Protein AF-U7MRN6-F1 (afdb_monomer_lite)

Foldseek 3Di:
DVVLLVVLCVVQVWPSVLSVVQLVVCALVALVSLDLVSLLNRHDDDDCDPPPDDHSVVSSVVSSVSSLVVCVVPRPNHDPPCVVVVVVVPPD

pLDDT: mean 79.71, std 15.03, range [39.53, 95.06]

Secondary structure (DSSP, 8-state):
-HHHHHHHHHHHT--HHHHHHHHHHHTTT-GGGS-HHHHHHHSPP--S--SSS--HHHHHHHHHHHHHHHHHHH-TT----THHHHTTSS--

Sequence (92 aa):
MAQELNRIIEGEKLKADATWDVVPAAFGSGAAYLGGAKIAKLLPPMSRFSRGGEDRKEKQSRVEQKLHELLVRFDPLFVEDGSAELMQMRGA

Structure (mmCIF, N/CA/C/O backbone):
data_AF-U7MRN6-F1
#
_entry.id   AF-U7MRN6-F1
#
loop_
_atom_site.group_PDB
_atom_site.id
_atom_site.type_symbol
_atom_site.label_atom_id
_atom_site.label_alt_id
_atom_site.label_comp_id
_atom_site.label_asym_id
_atom_site.label_entity_id
_atom_site.label_seq_id
_atom_site.pdbx_PDB_ins_code
_atom_site.Cartn_x
_atom_site.Cartn_y
_atom_site.Cartn_z
_atom_site.occupancy
_atom_site.B_iso_or_equiv
_atom_site.auth_seq_id
_atom_site.auth_comp_id
_atom_site.auth_asym_id
_atom_site.auth_atom_id
_atom_site.pdbx_PDB_model_num
ATOM 1 N N . MET A 1 1 ? 10.289 -7.010 0.626 1.00 85.38 1 MET A N 1
ATOM 2 C CA . MET A 1 1 ? 8.939 -6.486 0.327 1.00 85.38 1 MET A CA 1
ATOM 3 C C . MET A 1 1 ? 7.904 -6.831 1.404 1.00 85.38 1 MET A C 1
ATOM 5 O O . MET A 1 1 ? 7.474 -5.918 2.090 1.00 85.38 1 MET A O 1
ATOM 9 N N . ALA A 1 2 ? 7.538 -8.104 1.619 1.00 89.56 2 ALA A N 1
ATOM 10 C CA . ALA A 1 2 ? 6.441 -8.504 2.524 1.00 89.56 2 ALA A CA 1
ATOM 11 C C . ALA A 1 2 ? 6.505 -7.928 3.957 1.00 89.56 2 ALA A C 1
ATOM 13 O O . ALA A 1 2 ? 5.510 -7.434 4.479 1.00 89.56 2 ALA A O 1
ATOM 14 N N . GLN A 1 3 ? 7.682 -7.954 4.588 1.00 92.75 3 GLN A N 1
ATOM 15 C CA . GLN A 1 3 ? 7.861 -7.414 5.942 1.00 92.75 3 GLN A CA 1
ATOM 16 C C . GLN A 1 3 ? 7.690 -5.889 6.002 1.00 92.75 3 GLN A C 1
ATOM 18 O O . GLN A 1 3 ? 7.094 -5.373 6.940 1.00 92.75 3 GLN A O 1
ATOM 23 N N . GLU A 1 4 ? 8.192 -5.169 4.998 1.00 92.38 4 GLU A N 1
ATOM 24 C CA . GLU A 1 4 ? 8.080 -3.708 4.922 1.00 92.38 4 GLU A CA 1
ATOM 25 C C . GLU A 1 4 ? 6.627 -3.289 4.653 1.00 92.38 4 GLU A C 1
ATOM 27 O O . GLU A 1 4 ? 6.124 -2.352 5.268 1.00 92.38 4 GLU A O 1
ATOM 32 N N . LEU A 1 5 ? 5.914 -4.052 3.817 1.00 93.00 5 LEU A N 1
ATOM 33 C CA . LEU A 1 5 ? 4.488 -3.848 3.582 1.00 93.00 5 LEU A CA 1
ATOM 34 C C . LEU A 1 5 ? 3.672 -4.010 4.872 1.00 93.00 5 LEU A C 1
ATOM 36 O O . LEU A 1 5 ? 2.854 -3.149 5.187 1.00 93.00 5 LEU A O 1
ATOM 40 N N . ASN A 1 6 ? 3.937 -5.060 5.658 1.00 93.75 6 ASN A N 1
ATOM 41 C CA . ASN A 1 6 ? 3.285 -5.242 6.957 1.00 93.75 6 ASN A CA 1
ATOM 42 C C . ASN A 1 6 ? 3.578 -4.087 7.922 1.00 93.75 6 ASN A C 1
ATOM 44 O O . ASN A 1 6 ? 2.654 -3.595 8.562 1.00 93.75 6 ASN A O 1
ATOM 48 N N . ARG A 1 7 ? 4.814 -3.569 7.959 1.00 95.06 7 ARG A N 1
ATOM 49 C CA . ARG A 1 7 ? 5.142 -2.381 8.771 1.00 95.06 7 ARG A CA 1
ATOM 50 C C . ARG A 1 7 ? 4.316 -1.157 8.374 1.00 95.06 7 ARG A C 1
ATOM 52 O O . ARG A 1 7 ? 3.859 -0.427 9.251 1.00 95.06 7 ARG A O 1
ATOM 59 N N . ILE A 1 8 ? 4.110 -0.928 7.073 1.00 93.50 8 ILE A N 1
ATOM 60 C CA . ILE A 1 8 ? 3.266 0.172 6.580 1.00 93.50 8 ILE A CA 1
ATOM 61 C C . ILE A 1 8 ? 1.806 -0.058 6.990 1.00 93.50 8 ILE A C 1
ATOM 63 O O . ILE A 1 8 ? 1.164 0.865 7.493 1.00 93.50 8 ILE A O 1
ATOM 67 N N . ILE A 1 9 ? 1.296 -1.284 6.829 1.00 93.81 9 ILE A N 1
ATOM 68 C CA . ILE A 1 9 ? -0.072 -1.658 7.214 1.00 93.81 9 ILE A CA 1
ATOM 69 C C . ILE A 1 9 ? -0.312 -1.400 8.704 1.00 93.81 9 ILE A C 1
ATOM 71 O O . ILE A 1 9 ? -1.298 -0.753 9.055 1.00 93.81 9 ILE A O 1
ATOM 75 N N . GLU A 1 10 ? 0.585 -1.861 9.573 1.00 94.75 10 GLU A N 1
ATOM 76 C CA . GLU A 1 10 ? 0.455 -1.705 11.023 1.00 94.75 10 GLU A CA 1
ATOM 77 C C . GLU A 1 10 ? 0.633 -0.247 11.463 1.00 94.75 10 GLU A C 1
ATOM 79 O O . GLU A 1 10 ? -0.180 0.270 12.232 1.00 94.75 10 GLU A O 1
ATOM 84 N N . GLY A 1 11 ? 1.646 0.447 10.933 1.00 92.56 11 GLY A N 1
ATOM 85 C CA . GLY A 1 11 ? 1.944 1.835 11.293 1.00 92.56 11 GLY A CA 1
ATOM 86 C C . GLY A 1 11 ? 0.842 2.817 10.892 1.00 92.56 11 GLY A C 1
ATOM 87 O O . GLY A 1 11 ? 0.514 3.731 11.646 1.00 92.56 11 GLY A O 1
ATOM 88 N N . GLU A 1 12 ? 0.223 2.609 9.729 1.00 91.62 12 GLU A N 1
ATOM 89 C CA . GLU A 1 12 ? -0.851 3.470 9.219 1.00 91.62 12 GLU A CA 1
ATOM 90 C C . GLU A 1 12 ? -2.258 2.945 9.541 1.00 91.62 12 GLU A C 1
ATOM 92 O O . GLU A 1 12 ? -3.251 3.628 9.263 1.00 91.62 12 GLU A O 1
ATOM 97 N N . LYS A 1 13 ? -2.355 1.762 10.163 1.00 92.69 13 LYS A N 1
ATOM 98 C CA . LYS A 1 13 ? -3.607 1.034 10.427 1.00 92.69 13 LYS A CA 1
ATOM 99 C C . LYS A 1 13 ? -4.437 0.825 9.157 1.00 92.69 13 LYS A C 1
ATOM 101 O O . LYS A 1 13 ? -5.644 1.080 9.136 1.00 92.69 13 LYS A O 1
ATOM 106 N N . LEU A 1 14 ? -3.776 0.405 8.081 1.00 93.25 14 LEU A N 1
ATOM 107 C CA . LEU A 1 14 ? -4.435 0.105 6.812 1.00 93.25 14 LEU A CA 1
ATOM 108 C C . LEU A 1 14 ? -5.277 -1.161 6.921 1.00 93.25 14 LEU A C 1
ATOM 110 O O . LEU A 1 14 ? -5.046 -2.038 7.754 1.00 93.25 14 LEU A O 1
ATOM 114 N N . LYS A 1 15 ? -6.239 -1.289 6.011 1.00 94.00 15 LYS A N 1
ATOM 115 C CA . LYS A 1 15 ? -6.943 -2.548 5.791 1.00 94.00 15 LYS A CA 1
ATOM 116 C C . LYS A 1 15 ? -5.963 -3.554 5.190 1.00 94.00 15 LYS A C 1
ATOM 118 O O . LYS A 1 15 ? -5.655 -3.465 4.002 1.00 94.00 15 LYS A O 1
ATOM 123 N N . ALA A 1 16 ? -5.476 -4.485 6.009 1.00 92.62 16 ALA A N 1
ATOM 124 C CA . ALA A 1 16 ? -4.455 -5.453 5.613 1.00 92.62 16 ALA A CA 1
ATOM 125 C C . ALA A 1 16 ? -4.859 -6.236 4.356 1.00 92.62 16 ALA A C 1
ATOM 127 O O . ALA A 1 16 ? -4.124 -6.224 3.377 1.00 92.62 16 ALA A O 1
ATOM 128 N N . ASP A 1 17 ? -6.059 -6.813 4.359 1.00 91.50 17 ASP A N 1
ATOM 129 C CA . ASP A 1 17 ? -6.594 -7.634 3.267 1.00 91.50 17 ASP A CA 1
ATOM 130 C C . ASP A 1 17 ? -6.606 -6.881 1.923 1.00 91.50 17 ASP A C 1
ATOM 132 O O . ASP A 1 17 ? -5.959 -7.281 0.959 1.00 91.50 17 ASP A O 1
ATOM 136 N N . ALA A 1 18 ? -7.202 -5.684 1.906 1.00 91.25 18 ALA A N 1
ATOM 137 C CA . ALA A 1 18 ? -7.235 -4.834 0.716 1.00 91.25 18 ALA A CA 1
ATOM 138 C C . ALA A 1 1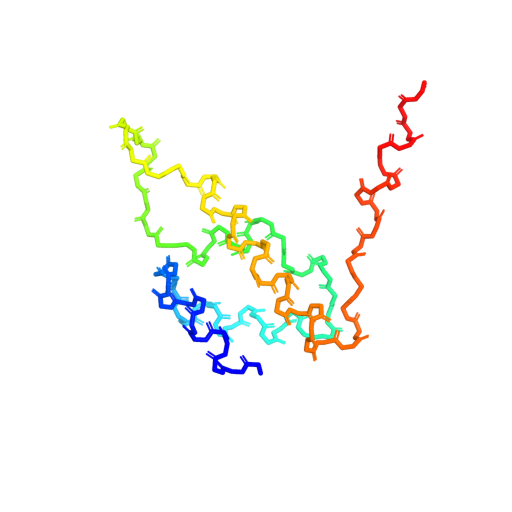8 ? -5.837 -4.366 0.274 1.00 91.25 18 ALA A C 1
ATOM 140 O O . ALA A 1 18 ? -5.597 -4.149 -0.911 1.00 91.25 18 ALA A O 1
ATOM 141 N N . THR A 1 19 ? -4.911 -4.180 1.216 1.00 91.81 19 THR A N 1
ATOM 142 C CA . THR A 1 19 ? -3.544 -3.745 0.901 1.00 91.81 19 THR A CA 1
ATOM 143 C C . THR A 1 19 ? -2.754 -4.881 0.252 1.00 91.81 19 THR A C 1
ATOM 145 O O . THR A 1 19 ? -2.037 -4.650 -0.722 1.00 91.81 19 THR A O 1
ATOM 148 N N . TRP A 1 20 ? -2.933 -6.108 0.745 1.00 91.38 20 TRP A N 1
ATOM 149 C CA . TRP A 1 20 ? -2.343 -7.320 0.183 1.00 91.38 20 TRP A CA 1
ATOM 150 C C . TRP A 1 20 ? -2.919 -7.709 -1.180 1.00 91.38 20 TRP A C 1
ATOM 152 O O . TRP A 1 20 ? -2.223 -8.364 -1.946 1.00 91.38 20 TRP A O 1
ATOM 162 N N . ASP A 1 21 ? -4.127 -7.268 -1.520 1.00 89.56 21 ASP A N 1
ATOM 163 C CA . ASP A 1 21 ? -4.691 -7.426 -2.867 1.00 89.56 21 ASP A CA 1
ATOM 164 C C . ASP A 1 21 ? -4.123 -6.387 -3.855 1.00 89.56 21 ASP A C 1
ATOM 166 O O . ASP A 1 21 ? -3.736 -6.692 -4.984 1.00 89.56 21 ASP A O 1
ATOM 170 N N . VAL A 1 22 ? -4.007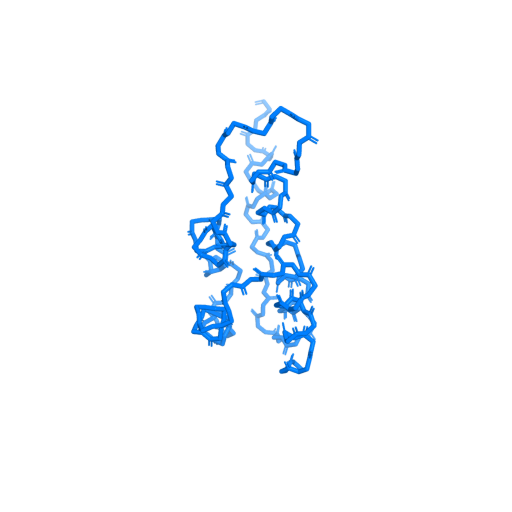 -5.132 -3.408 1.00 88.31 22 VAL A N 1
ATOM 171 C CA . VAL A 1 22 ? -3.645 -4.008 -4.281 1.00 88.31 22 VAL A CA 1
ATOM 172 C C . VAL A 1 22 ? -2.143 -3.931 -4.560 1.00 88.31 22 VAL A C 1
ATOM 174 O O . VAL A 1 22 ? -1.754 -3.680 -5.699 1.00 88.31 22 VAL A O 1
ATOM 177 N N . VAL A 1 23 ? -1.286 -4.106 -3.553 1.00 87.81 23 VAL A N 1
ATOM 178 C CA . VAL A 1 23 ? 0.157 -3.842 -3.698 1.00 87.81 23 VAL A CA 1
ATOM 179 C C . VAL A 1 23 ? 0.866 -4.860 -4.603 1.00 87.81 23 VAL A C 1
ATOM 181 O O . VAL A 1 23 ? 1.614 -4.429 -5.478 1.00 87.81 23 VAL A O 1
ATOM 184 N N . PRO A 1 24 ? 0.631 -6.180 -4.492 1.00 86.12 24 PRO A N 1
ATOM 185 C CA . PRO A 1 24 ? 1.210 -7.148 -5.424 1.00 86.12 24 PRO A CA 1
ATOM 186 C C . PRO A 1 24 ? 0.716 -6.959 -6.858 1.00 86.12 24 PRO A C 1
ATOM 188 O O . PRO A 1 24 ? 1.486 -7.140 -7.790 1.00 86.12 24 PRO A O 1
ATOM 191 N N . ALA A 1 25 ? -0.540 -6.547 -7.046 1.00 85.25 25 ALA A N 1
ATOM 192 C CA . ALA A 1 25 ? -1.076 -6.267 -8.375 1.00 85.25 25 ALA A CA 1
ATOM 193 C C . ALA A 1 25 ? -0.491 -4.986 -9.005 1.00 85.25 25 ALA A C 1
ATOM 195 O O . ALA A 1 25 ? -0.504 -4.833 -10.226 1.00 85.25 25 ALA A O 1
ATOM 196 N N . ALA A 1 26 ? 0.038 -4.071 -8.186 1.00 83.50 26 ALA A N 1
ATOM 197 C CA . ALA A 1 26 ? 0.787 -2.908 -8.656 1.00 83.50 26 ALA A CA 1
ATOM 198 C C . ALA A 1 26 ? 2.197 -3.266 -9.140 1.00 83.50 26 ALA A C 1
ATOM 200 O O . ALA A 1 26 ? 2.746 -2.578 -9.998 1.00 83.50 26 ALA A O 1
ATOM 201 N N . PHE A 1 27 ? 2.766 -4.338 -8.589 1.00 84.94 27 PHE A N 1
ATOM 202 C CA . PHE A 1 27 ? 4.101 -4.809 -8.921 1.00 84.94 27 PHE A CA 1
ATOM 203 C C . PHE A 1 27 ? 4.148 -5.265 -10.385 1.00 84.94 27 PHE A C 1
ATOM 205 O O . PHE A 1 27 ? 3.354 -6.105 -10.805 1.00 84.94 27 PHE A O 1
ATOM 212 N N . GLY A 1 28 ? 5.046 -4.687 -11.180 1.00 80.69 28 GLY A N 1
ATOM 213 C CA . GLY A 1 28 ? 5.138 -4.924 -12.623 1.00 80.69 28 GLY A CA 1
ATOM 214 C C . GLY A 1 28 ? 4.048 -4.241 -13.463 1.00 80.69 28 GLY A C 1
ATOM 215 O O . GLY A 1 28 ? 4.125 -4.285 -14.689 1.00 80.69 28 GLY A O 1
ATOM 216 N N . SER A 1 29 ? 3.065 -3.583 -12.834 1.00 79.62 29 SER A N 1
ATOM 217 C CA . SER A 1 29 ? 2.013 -2.799 -13.507 1.00 79.62 29 SER A CA 1
ATOM 218 C C . SER A 1 29 ? 2.338 -1.298 -13.582 1.00 79.62 29 SER A C 1
ATOM 220 O O . SER A 1 29 ? 1.709 -0.577 -14.356 1.00 79.62 29 SER A O 1
ATOM 222 N N . GLY A 1 30 ? 3.304 -0.823 -12.787 1.00 70.81 30 GLY A N 1
ATOM 223 C CA . GLY A 1 30 ? 3.764 0.571 -12.761 1.00 70.81 30 GLY A CA 1
ATOM 224 C C . GLY A 1 30 ? 2.945 1.516 -11.863 1.00 70.81 30 GLY A C 1
ATOM 225 O O . GLY A 1 30 ? 1.896 1.157 -11.317 1.00 70.81 30 GLY A O 1
ATOM 226 N N . ALA A 1 31 ? 3.429 2.757 -11.710 1.00 67.38 31 ALA A N 1
ATOM 227 C CA . ALA A 1 31 ? 2.921 3.745 -10.744 1.00 67.38 31 ALA A CA 1
ATOM 228 C C . ALA A 1 31 ? 1.443 4.121 -10.909 1.00 67.38 31 ALA A C 1
ATOM 230 O O . ALA A 1 31 ? 0.743 4.326 -9.914 1.00 67.38 31 ALA A O 1
ATOM 231 N N . ALA A 1 32 ? 0.926 4.115 -12.141 1.00 67.88 32 ALA A N 1
ATOM 232 C CA . ALA A 1 32 ? -0.477 4.416 -12.428 1.00 67.88 32 ALA A CA 1
ATOM 233 C C . ALA A 1 32 ? -1.463 3.452 -11.734 1.00 67.88 32 ALA A C 1
ATOM 235 O O . ALA A 1 32 ? -2.631 3.793 -11.522 1.00 67.88 32 ALA A O 1
ATOM 236 N N . TYR A 1 33 ? -1.010 2.255 -11.338 1.00 71.31 33 TYR A N 1
ATOM 237 C CA . TYR A 1 33 ? -1.846 1.288 -10.632 1.00 71.31 33 TYR A CA 1
ATOM 238 C C . TYR A 1 33 ? -2.112 1.677 -9.168 1.00 71.31 33 TYR A C 1
ATOM 240 O O . TYR A 1 33 ? -3.174 1.341 -8.642 1.00 71.31 33 TYR A O 1
ATOM 248 N N . LEU A 1 34 ? -1.207 2.407 -8.505 1.00 75.62 34 LEU A N 1
ATOM 249 C CA . LEU A 1 34 ? -1.384 2.914 -7.136 1.00 75.62 34 LEU A CA 1
ATOM 250 C C . LEU A 1 34 ? -1.807 4.389 -7.137 1.00 75.62 34 LEU A C 1
ATOM 252 O O . LEU A 1 34 ? -1.093 5.253 -6.640 1.00 75.62 34 LEU A O 1
ATOM 256 N N . GLY A 1 35 ? -2.986 4.672 -7.695 1.00 75.56 35 GLY A N 1
ATOM 257 C CA . GLY A 1 35 ? -3.577 6.014 -7.700 1.00 75.56 35 GLY A CA 1
ATOM 258 C C . GLY A 1 35 ? -4.597 6.241 -6.580 1.00 75.56 35 GLY A C 1
ATOM 259 O O . GLY A 1 35 ? -5.267 5.306 -6.124 1.00 75.56 35 GLY A O 1
ATOM 260 N N . GLY A 1 36 ? -4.775 7.505 -6.188 1.00 74.19 36 GLY A N 1
ATOM 261 C CA . GLY A 1 36 ? -5.520 7.947 -5.005 1.00 74.19 36 GLY A CA 1
ATOM 262 C C . GLY A 1 36 ? -6.853 7.247 -4.696 1.00 74.19 36 GLY A C 1
ATOM 263 O O . GLY A 1 36 ? -7.140 6.979 -3.532 1.00 74.19 36 GLY A O 1
ATOM 264 N N . ALA A 1 37 ? -7.667 6.859 -5.685 1.00 83.38 37 ALA A N 1
ATOM 265 C CA . ALA A 1 37 ? -8.916 6.131 -5.420 1.00 83.38 37 ALA A CA 1
ATOM 266 C C . ALA A 1 37 ? -8.698 4.721 -4.831 1.00 83.38 37 ALA A C 1
ATOM 268 O O . ALA A 1 37 ? -9.498 4.268 -4.009 1.00 83.38 37 ALA A O 1
ATOM 269 N N . LYS A 1 38 ? -7.628 4.021 -5.228 1.00 87.62 38 LYS A N 1
ATOM 270 C CA . LYS A 1 38 ? -7.257 2.714 -4.663 1.00 87.62 38 LYS A CA 1
ATOM 271 C C . LYS A 1 38 ? -6.680 2.885 -3.264 1.00 87.62 38 LYS A C 1
ATOM 273 O O . LYS A 1 38 ? -7.158 2.224 -2.347 1.00 87.62 38 LYS A O 1
ATOM 278 N N . ILE A 1 39 ? -5.773 3.845 -3.069 1.00 88.38 39 ILE A N 1
ATOM 279 C CA . ILE A 1 39 ? -5.214 4.172 -1.746 1.00 88.38 39 ILE A CA 1
ATOM 280 C C . ILE A 1 39 ? -6.329 4.542 -0.759 1.00 88.38 39 ILE A C 1
ATOM 282 O O . ILE A 1 39 ? -6.381 4.026 0.357 1.00 88.38 39 ILE A O 1
ATOM 286 N N . ALA A 1 40 ? -7.300 5.353 -1.187 1.00 88.62 40 ALA A N 1
ATOM 287 C CA . ALA A 1 40 ? -8.433 5.759 -0.360 1.00 88.62 40 ALA A CA 1
ATOM 288 C C . ALA A 1 40 ? -9.287 4.584 0.156 1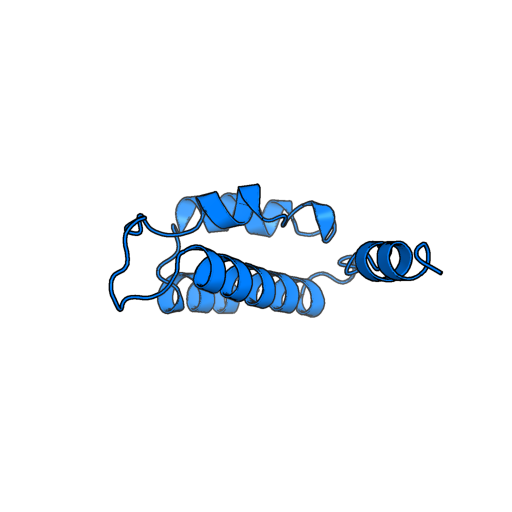.00 88.62 40 ALA A C 1
ATOM 290 O O . ALA A 1 40 ? -9.978 4.749 1.168 1.00 88.62 40 ALA A O 1
ATOM 291 N N . LYS A 1 41 ? -9.263 3.421 -0.519 1.00 89.62 41 LYS A N 1
ATOM 292 C CA . LYS A 1 41 ? -9.939 2.187 -0.077 1.00 89.62 41 LYS A CA 1
ATOM 293 C C . LYS A 1 41 ? -9.148 1.433 0.995 1.00 89.62 41 LYS A C 1
ATOM 295 O O . LYS A 1 41 ? -9.773 0.778 1.833 1.00 89.62 41 LYS A O 1
ATOM 300 N N . LEU A 1 42 ? -7.820 1.566 1.003 1.00 92.00 42 LEU A N 1
ATOM 301 C CA . LEU A 1 42 ? -6.918 0.943 1.981 1.00 92.00 42 LEU A CA 1
ATOM 302 C C . LEU A 1 42 ? -7.004 1.614 3.350 1.00 92.00 42 LEU A C 1
ATOM 304 O O . LEU A 1 42 ? -6.799 0.971 4.376 1.00 92.00 42 LEU A O 1
ATOM 308 N N . LEU A 1 43 ? -7.332 2.905 3.366 1.00 90.38 43 LEU A N 1
ATOM 309 C CA . LEU A 1 43 ? -7.422 3.679 4.595 1.00 90.38 43 LEU A CA 1
ATOM 310 C C . LEU A 1 43 ? -8.485 3.119 5.554 1.00 90.38 43 LEU A C 1
ATOM 312 O O . LEU A 1 43 ? -9.552 2.665 5.110 1.00 90.38 43 LEU A O 1
ATOM 316 N N . PRO A 1 44 ? -8.242 3.193 6.872 1.00 87.19 44 PRO A N 1
ATOM 317 C CA . PRO A 1 44 ? -9.259 2.874 7.861 1.00 87.19 44 PRO A CA 1
ATOM 318 C C . PRO A 1 44 ? -10.453 3.841 7.750 1.00 87.19 44 PRO A C 1
ATOM 320 O O . PRO A 1 44 ? -10.330 4.929 7.174 1.00 87.19 44 PRO A O 1
ATOM 323 N N . PRO A 1 45 ? -11.631 3.468 8.281 1.00 84.50 45 PRO A N 1
ATOM 324 C CA . PRO A 1 45 ? -12.749 4.396 8.390 1.00 84.50 45 PRO A CA 1
ATOM 325 C C . PRO A 1 45 ? -12.323 5.603 9.234 1.00 84.50 45 PRO A C 1
ATOM 327 O O . P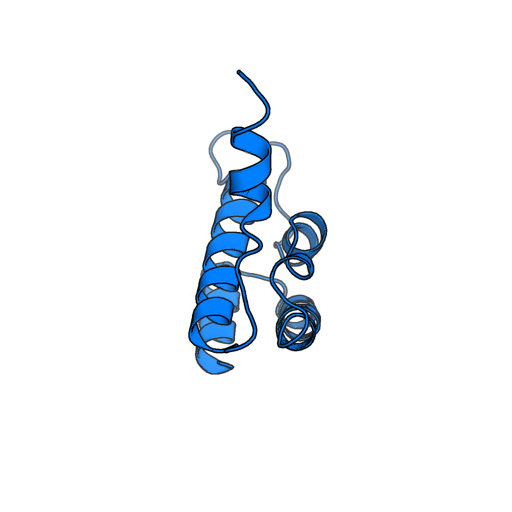RO A 1 45 ? -11.999 5.474 10.411 1.00 84.50 45 PRO A O 1
ATOM 330 N N . MET A 1 46 ? -12.305 6.778 8.611 1.00 79.94 46 MET A N 1
ATOM 331 C CA . MET A 1 46 ? -11.960 8.042 9.257 1.00 79.94 46 MET A CA 1
ATOM 332 C C . MET A 1 46 ? -13.133 9.008 9.195 1.00 79.94 46 MET A C 1
ATOM 334 O O . MET A 1 46 ? -13.900 9.012 8.224 1.00 79.94 46 MET A O 1
ATOM 338 N N . SER A 1 47 ? -13.255 9.837 10.231 1.00 74.06 47 SER A N 1
ATOM 339 C CA . SER A 1 47 ? -14.247 10.907 10.260 1.00 74.06 47 SER A CA 1
ATOM 340 C C . SER A 1 47 ? -14.001 11.883 9.111 1.00 74.06 47 SER A C 1
ATOM 342 O O . SER A 1 47 ? -12.867 12.244 8.809 1.00 74.06 47 SER A O 1
ATOM 344 N N . ARG A 1 48 ? -15.085 12.323 8.466 1.00 67.19 48 ARG A N 1
ATOM 345 C CA . ARG A 1 48 ? -15.050 13.401 7.461 1.00 67.19 48 ARG A CA 1
ATOM 346 C C . ARG A 1 48 ? -15.022 14.788 8.109 1.00 67.19 48 ARG A C 1
ATOM 348 O O . ARG A 1 48 ? -14.791 15.772 7.420 1.00 67.19 48 ARG A O 1
ATOM 355 N N . PHE A 1 49 ? -15.277 14.845 9.414 1.00 65.56 49 PHE A N 1
ATOM 356 C CA . PHE A 1 49 ? -15.341 16.051 10.224 1.00 65.56 49 PHE A CA 1
ATOM 357 C C . PHE A 1 49 ? -14.293 15.939 11.330 1.00 65.56 49 PHE A C 1
ATOM 359 O O . PHE A 1 49 ? -14.614 15.690 12.492 1.00 65.56 49 PHE A O 1
ATOM 366 N N . SER A 1 50 ? -13.022 16.048 10.962 1.00 59.34 50 SER A N 1
ATOM 367 C CA . SER A 1 50 ? -11.936 16.105 11.937 1.00 59.34 50 SER A CA 1
ATOM 368 C C . SER A 1 50 ? -11.802 17.546 12.436 1.00 59.34 50 SER A C 1
ATOM 370 O O . SER A 1 50 ? -11.104 18.358 11.843 1.00 59.34 50 SER A O 1
ATOM 372 N N . ARG A 1 51 ? -12.481 17.902 13.535 1.00 58.19 51 ARG A N 1
ATOM 373 C CA . ARG A 1 51 ? -12.131 19.107 14.311 1.00 58.19 51 ARG A CA 1
ATOM 374 C C . ARG A 1 51 ? -10.925 18.751 15.190 1.00 58.19 51 ARG A C 1
ATOM 376 O O . ARG A 1 51 ? -11.103 18.340 16.329 1.00 58.19 51 ARG A O 1
ATOM 383 N N . GLY A 1 52 ? -9.718 18.840 14.628 1.00 61.59 52 GLY A N 1
ATOM 384 C CA . GLY A 1 52 ? -8.455 18.634 15.357 1.00 61.59 52 GLY A CA 1
ATOM 385 C C . GLY A 1 52 ? -7.870 17.214 15.329 1.00 61.59 52 GLY A C 1
ATOM 386 O O . GLY A 1 52 ? -7.062 16.887 16.191 1.00 61.59 52 GLY A O 1
ATOM 387 N N . GLY A 1 53 ? -8.274 16.370 14.373 1.00 67.19 53 GLY A N 1
ATOM 388 C CA . GLY A 1 53 ? -7.687 15.041 14.131 1.00 67.19 53 GLY A CA 1
ATOM 389 C C . GLY A 1 53 ? -7.055 14.937 12.740 1.00 67.19 53 GLY A C 1
ATOM 390 O O . GLY A 1 53 ? -7.260 15.823 11.920 1.00 67.19 53 GLY A O 1
ATOM 391 N N . GLU A 1 54 ? -6.322 13.852 12.471 1.00 74.25 54 GLU A N 1
ATOM 392 C CA . GLU A 1 54 ? -5.643 13.621 11.183 1.00 74.25 54 GLU A CA 1
ATOM 393 C C . GLU A 1 54 ? -6.623 13.673 9.997 1.00 74.25 54 GLU A C 1
ATOM 395 O O . GLU A 1 54 ? -7.645 12.972 9.972 1.00 74.25 54 GLU A O 1
ATOM 400 N N . ASP A 1 55 ? -6.308 14.514 9.010 1.00 84.81 55 ASP A N 1
ATOM 401 C CA . ASP A 1 55 ? -7.097 14.670 7.799 1.00 84.81 55 ASP A CA 1
ATOM 402 C C . ASP A 1 55 ? -7.001 13.427 6.916 1.00 84.81 55 ASP A C 1
ATOM 404 O O . ASP A 1 55 ? -5.922 12.911 6.609 1.00 84.81 55 ASP A O 1
ATOM 408 N N . ARG A 1 56 ? -8.156 12.966 6.422 1.00 85.69 56 ARG A N 1
ATOM 409 C CA . ARG A 1 56 ? -8.210 11.794 5.535 1.00 85.69 56 ARG A CA 1
ATOM 410 C C . ARG A 1 56 ? -7.329 11.977 4.298 1.00 85.69 56 ARG A C 1
ATOM 412 O O . ARG A 1 56 ? -6.748 10.999 3.836 1.00 85.69 56 ARG A O 1
ATOM 419 N N . LYS A 1 57 ? -7.259 13.200 3.764 1.00 85.44 57 LYS A N 1
ATOM 420 C CA . LYS A 1 57 ? -6.432 13.527 2.596 1.00 85.44 57 LYS A CA 1
ATOM 421 C C . LYS A 1 57 ? -4.943 13.444 2.919 1.00 85.44 57 LYS A C 1
ATOM 423 O O . LYS A 1 57 ? -4.225 12.792 2.175 1.00 85.44 57 LYS A O 1
ATOM 428 N N . GLU A 1 58 ? -4.503 14.022 4.035 1.00 87.38 58 GLU A N 1
ATOM 429 C CA . GLU A 1 58 ? -3.098 13.944 4.453 1.00 87.38 58 GLU A CA 1
ATOM 430 C C . GLU A 1 58 ? -2.661 12.499 4.678 1.00 87.38 58 GLU A C 1
ATOM 432 O O . GLU A 1 58 ? -1.626 12.075 4.165 1.00 87.38 58 GLU A O 1
ATOM 437 N N . LYS A 1 59 ? -3.489 11.700 5.362 1.00 89.06 59 LYS A N 1
ATOM 438 C CA . LYS A 1 59 ? -3.198 10.275 5.535 1.00 89.06 59 LYS A CA 1
ATOM 439 C C . LYS A 1 59 ? -3.137 9.542 4.198 1.00 89.06 59 LYS A C 1
ATOM 441 O O . LYS A 1 59 ? -2.269 8.699 4.005 1.00 89.06 59 LYS A O 1
ATOM 446 N N . GLN A 1 60 ? -4.046 9.853 3.273 1.00 89.94 60 GLN A N 1
ATOM 447 C CA . GLN A 1 60 ? -4.038 9.261 1.938 1.00 89.94 60 GLN A CA 1
ATOM 448 C C . GLN A 1 60 ? -2.725 9.547 1.212 1.00 89.94 60 GLN A C 1
ATOM 450 O O . GLN A 1 60 ? -2.092 8.605 0.748 1.00 89.94 60 GLN A O 1
ATOM 455 N N . SER A 1 61 ? -2.303 10.811 1.165 1.00 89.12 61 SER A N 1
ATOM 456 C CA . SER A 1 61 ? -1.050 11.215 0.526 1.00 89.12 61 SER A CA 1
ATOM 457 C C . SER A 1 61 ? 0.166 10.575 1.198 1.00 89.12 61 SER A C 1
ATOM 459 O O . SER A 1 61 ? 1.039 10.062 0.509 1.00 89.12 61 SER A O 1
ATOM 461 N N . ARG A 1 62 ? 0.199 10.506 2.536 1.00 90.81 62 ARG A N 1
ATOM 462 C CA . ARG A 1 62 ? 1.289 9.839 3.269 1.00 90.81 62 ARG A CA 1
ATOM 463 C C . ARG A 1 62 ? 1.376 8.345 2.956 1.00 90.81 62 ARG A C 1
ATOM 465 O O . ARG A 1 62 ? 2.468 7.808 2.800 1.00 90.81 62 ARG A O 1
ATOM 472 N N . VAL A 1 63 ? 0.237 7.659 2.896 1.00 91.94 63 VAL A N 1
ATOM 473 C CA . VAL A 1 63 ? 0.183 6.226 2.570 1.00 91.94 63 VAL A CA 1
ATOM 474 C C . VAL A 1 63 ? 0.575 5.984 1.115 1.00 91.94 63 VAL A C 1
ATOM 476 O O . VAL A 1 63 ? 1.302 5.035 0.842 1.00 91.94 63 VAL A O 1
ATOM 479 N N . GLU A 1 64 ? 0.124 6.841 0.199 1.00 90.69 64 GLU A N 1
ATOM 480 C CA . GLU A 1 64 ? 0.500 6.797 -1.216 1.00 90.69 64 GLU A CA 1
ATOM 481 C C . GLU A 1 64 ? 2.018 6.897 -1.386 1.00 90.69 64 GLU A C 1
ATOM 483 O O . GLU A 1 64 ? 2.608 6.000 -1.983 1.00 90.69 64 GLU A O 1
ATOM 488 N N . GLN A 1 65 ? 2.654 7.888 -0.750 1.00 89.69 65 GLN A N 1
ATOM 489 C CA . GLN A 1 65 ? 4.111 8.050 -0.764 1.00 89.69 65 GLN A CA 1
ATOM 490 C C . GLN A 1 65 ? 4.837 6.812 -0.229 1.00 89.69 65 GLN A C 1
ATOM 492 O O . GLN A 1 65 ? 5.677 6.253 -0.924 1.00 89.69 65 GLN A O 1
ATOM 497 N N . LYS A 1 66 ? 4.450 6.300 0.948 1.00 92.31 66 LYS A N 1
ATOM 498 C CA . LYS A 1 66 ? 5.086 5.105 1.535 1.00 92.31 66 LYS A CA 1
ATOM 499 C C . LYS A 1 66 ? 4.985 3.871 0.636 1.00 92.31 66 LYS A C 1
ATOM 501 O O . LYS A 1 66 ? 5.910 3.060 0.589 1.00 92.31 66 LYS A O 1
ATOM 506 N N . LEU A 1 67 ? 3.848 3.686 -0.039 1.00 90.38 67 LEU A N 1
ATOM 507 C CA . LEU A 1 67 ? 3.651 2.557 -0.947 1.00 90.38 67 LEU A CA 1
ATOM 508 C C . LEU A 1 67 ? 4.401 2.747 -2.270 1.00 90.38 67 LEU A C 1
ATOM 510 O O . LEU A 1 67 ? 4.926 1.768 -2.797 1.00 90.38 67 LEU A O 1
ATOM 514 N N . HIS A 1 68 ? 4.500 3.976 -2.781 1.00 88.56 68 HIS A N 1
ATOM 515 C CA . HIS A 1 68 ? 5.356 4.297 -3.926 1.00 88.56 68 HIS A CA 1
ATOM 516 C C . HIS A 1 68 ? 6.827 4.054 -3.596 1.00 88.56 68 HIS A C 1
ATOM 518 O O . HIS A 1 68 ? 7.473 3.307 -4.315 1.00 88.56 68 HIS A O 1
ATOM 524 N N . GLU A 1 69 ? 7.335 4.554 -2.467 1.00 89.81 69 GLU A N 1
ATOM 525 C CA . GLU A 1 69 ? 8.713 4.308 -2.015 1.00 89.81 69 GLU A CA 1
ATOM 526 C C . GLU A 1 69 ? 9.022 2.809 -1.876 1.00 89.81 69 GLU A C 1
ATOM 528 O O . GLU A 1 69 ? 10.111 2.348 -2.233 1.00 89.81 69 GLU A O 1
ATOM 533 N N . LEU A 1 70 ? 8.057 2.026 -1.377 1.00 90.75 70 LEU A N 1
ATOM 534 C CA . LEU A 1 70 ? 8.170 0.572 -1.320 1.00 90.75 70 LEU A CA 1
ATOM 535 C C . LEU A 1 70 ? 8.326 -0.025 -2.726 1.00 90.75 70 LEU A C 1
ATOM 537 O O . LEU A 1 70 ? 9.193 -0.875 -2.928 1.00 90.75 70 LEU A O 1
ATOM 541 N N . LEU A 1 71 ? 7.498 0.387 -3.686 1.00 88.44 71 LEU A N 1
ATOM 542 C CA . LEU A 1 71 ? 7.560 -0.141 -5.047 1.00 88.44 71 LEU A CA 1
ATOM 543 C C . LEU A 1 71 ? 8.806 0.333 -5.794 1.00 88.44 71 LEU A C 1
ATOM 545 O O . LEU A 1 71 ? 9.494 -0.514 -6.339 1.00 88.44 71 LEU A O 1
ATOM 549 N N . VAL A 1 72 ? 9.188 1.609 -5.719 1.00 88.12 72 VAL A N 1
ATOM 550 C CA . VAL A 1 72 ? 10.455 2.121 -6.280 1.00 88.12 72 VAL A CA 1
ATOM 551 C C . VAL A 1 72 ? 11.650 1.285 -5.807 1.00 88.12 72 VAL A C 1
ATOM 553 O O . VAL A 1 72 ? 12.578 1.018 -6.566 1.00 88.12 72 VAL A O 1
ATOM 556 N N . ARG A 1 73 ? 11.639 0.843 -4.543 1.00 89.19 73 ARG A N 1
ATOM 557 C CA . ARG A 1 73 ? 12.727 0.040 -3.973 1.00 89.19 73 ARG A CA 1
ATOM 558 C C . ARG A 1 73 ? 12.718 -1.421 -4.426 1.00 89.19 73 ARG A C 1
ATOM 560 O O . ARG A 1 73 ? 13.788 -2.014 -4.544 1.00 89.19 73 ARG A O 1
ATOM 567 N N . PHE A 1 74 ? 11.543 -2.035 -4.565 1.00 89.38 74 PHE A N 1
ATOM 568 C CA . PHE A 1 74 ? 11.422 -3.489 -4.745 1.00 89.38 74 PHE A CA 1
ATOM 569 C C . PHE A 1 74 ? 10.992 -3.919 -6.149 1.00 89.38 74 PHE A C 1
ATOM 571 O O . PHE A 1 74 ? 11.248 -5.067 -6.507 1.00 89.38 74 PHE A O 1
ATOM 578 N N . ASP A 1 75 ? 10.352 -3.046 -6.917 1.00 86.25 75 ASP A N 1
ATOM 579 C CA . ASP A 1 75 ? 9.888 -3.294 -8.276 1.00 86.25 75 ASP A CA 1
ATOM 580 C C . ASP A 1 75 ? 10.804 -2.575 -9.281 1.00 86.25 75 ASP A C 1
ATOM 582 O O . ASP A 1 75 ? 10.696 -1.363 -9.462 1.00 86.25 75 ASP A O 1
ATOM 586 N N . PRO A 1 76 ? 11.709 -3.296 -9.965 1.00 81.00 76 PRO A N 1
ATOM 587 C CA . PRO A 1 76 ? 12.628 -2.691 -10.929 1.00 81.00 76 PRO A CA 1
ATOM 588 C C . PRO A 1 76 ? 11.920 -2.128 -12.172 1.00 81.00 76 PRO A C 1
ATOM 590 O O . PRO A 1 76 ? 12.544 -1.406 -12.946 1.00 81.00 76 PRO A O 1
ATOM 593 N N . LEU A 1 77 ? 10.646 -2.476 -12.388 1.00 78.38 77 LEU A N 1
ATOM 594 C CA . LEU A 1 77 ? 9.814 -1.952 -13.473 1.00 78.38 77 LEU A CA 1
ATOM 595 C C . LEU A 1 77 ? 8.953 -0.767 -13.024 1.00 78.38 77 LEU A C 1
ATOM 597 O O . LEU A 1 77 ? 8.259 -0.164 -13.846 1.00 78.38 77 LEU A O 1
ATOM 601 N N . PHE A 1 78 ? 8.991 -0.421 -11.736 1.00 77.75 78 PHE A N 1
ATOM 602 C CA . PHE A 1 78 ? 8.260 0.715 -11.213 1.00 77.75 78 PHE A CA 1
ATOM 603 C C . PHE A 1 78 ? 8.973 2.006 -11.589 1.00 77.75 78 PHE A C 1
ATOM 605 O O . PHE A 1 78 ? 9.913 2.456 -10.938 1.00 77.75 78 PHE A O 1
ATOM 612 N N . VAL A 1 79 ? 8.494 2.607 -12.668 1.00 68.94 79 VAL A N 1
ATOM 613 C CA . VAL A 1 79 ? 8.827 3.975 -13.033 1.00 68.94 79 VAL A CA 1
ATOM 614 C C . VAL A 1 79 ? 7.723 4.850 -12.459 1.00 68.94 79 VAL A C 1
ATOM 616 O O . VAL A 1 79 ? 6.549 4.665 -12.797 1.00 68.94 79 VAL A O 1
ATOM 619 N N . GLU A 1 80 ? 8.087 5.772 -11.564 1.00 63.88 80 GLU A N 1
ATOM 620 C CA . GLU A 1 80 ? 7.198 6.877 -11.216 1.00 63.88 80 GLU A CA 1
ATOM 621 C C . GLU A 1 80 ? 6.878 7.592 -12.521 1.00 63.88 80 GLU A C 1
ATOM 623 O O . GLU A 1 80 ? 7.774 8.089 -13.203 1.00 63.88 80 GLU A O 1
ATOM 628 N N . ASP A 1 81 ? 5.615 7.527 -12.934 1.00 57.22 81 ASP A N 1
ATOM 629 C CA . ASP A 1 81 ? 5.171 8.126 -14.178 1.00 57.22 81 ASP A CA 1
ATOM 630 C C . ASP A 1 81 ? 5.425 9.637 -14.092 1.00 57.22 81 ASP A C 1
ATOM 632 O O . ASP A 1 81 ? 4.634 10.397 -13.534 1.00 57.22 81 ASP A O 1
ATOM 636 N N . GLY A 1 82 ? 6.560 10.079 -14.644 1.00 50.66 82 GLY A N 1
ATOM 637 C CA . GLY A 1 82 ? 6.973 11.480 -14.730 1.00 50.66 82 GLY A CA 1
ATOM 638 C C . GLY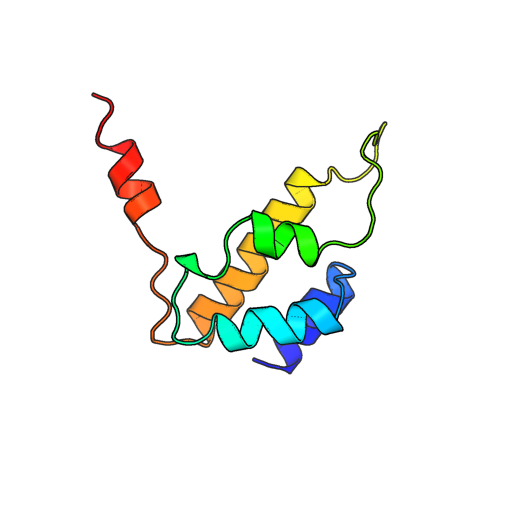 A 1 82 ? 6.012 12.341 -15.558 1.00 50.66 82 GLY A C 1
ATOM 639 O O . GLY A 1 82 ? 6.280 13.517 -15.803 1.00 50.66 82 GLY A O 1
ATOM 640 N N . SER A 1 83 ? 4.865 11.797 -15.981 1.00 49.41 83 SER A N 1
ATOM 641 C CA . SER A 1 83 ? 3.772 12.556 -16.580 1.00 49.41 83 SER A CA 1
ATOM 642 C C . SER A 1 83 ? 3.221 13.639 -15.638 1.00 49.41 83 SER A C 1
ATOM 644 O O . SER A 1 83 ? 2.760 14.676 -16.119 1.00 49.41 83 SER A O 1
ATOM 646 N N . ALA A 1 84 ? 3.359 13.477 -14.314 1.00 47.25 84 ALA A N 1
ATOM 647 C CA . ALA A 1 84 ? 3.056 14.534 -13.343 1.00 47.25 84 ALA A CA 1
ATOM 648 C C . ALA A 1 84 ? 3.997 15.753 -13.475 1.00 47.25 84 ALA A C 1
ATOM 650 O O . ALA A 1 84 ? 3.598 16.883 -13.177 1.00 47.25 84 ALA A O 1
ATOM 651 N N . GLU A 1 85 ? 5.220 15.547 -13.973 1.00 42.34 85 GLU A N 1
ATOM 652 C CA . GLU A 1 85 ? 6.185 16.610 -14.274 1.00 42.34 85 GLU A CA 1
ATOM 653 C C . GLU A 1 85 ? 5.942 17.199 -15.681 1.00 42.34 85 GLU A C 1
ATOM 655 O O . GLU A 1 85 ? 5.933 18.418 -15.859 1.00 42.34 85 GLU A O 1
ATOM 660 N N . LEU A 1 86 ? 5.577 16.364 -16.666 1.00 44.56 86 LEU A N 1
ATOM 661 C CA . LEU A 1 86 ? 5.196 16.814 -18.019 1.00 44.56 86 LEU A CA 1
ATOM 662 C C . LEU A 1 86 ? 3.881 17.612 -18.070 1.00 44.56 86 LEU A C 1
ATOM 664 O O . LEU A 1 86 ? 3.682 18.397 -19.000 1.00 44.56 86 LEU A O 1
ATOM 668 N N . MET A 1 87 ? 2.993 17.468 -17.081 1.00 48.88 87 MET A N 1
ATOM 669 C CA . MET A 1 87 ? 1.766 18.269 -16.998 1.00 48.88 87 MET A CA 1
ATOM 670 C C . MET A 1 87 ? 2.003 19.668 -16.399 1.00 48.88 87 MET A C 1
ATOM 672 O O . MET A 1 87 ? 1.212 20.572 -16.657 1.00 48.88 87 MET A O 1
ATOM 676 N N . GLN A 1 88 ? 3.111 19.884 -15.675 1.00 52.59 88 GLN A N 1
ATOM 677 C CA . GLN A 1 88 ? 3.490 21.198 -15.131 1.00 52.59 88 GLN A CA 1
ATOM 678 C C . GLN A 1 88 ? 4.288 22.068 -16.121 1.00 52.59 88 GLN A C 1
ATOM 680 O O . GLN A 1 88 ? 4.408 23.270 -15.907 1.00 52.59 88 GLN A O 1
ATOM 685 N N . MET A 1 89 ? 4.769 21.512 -17.243 1.00 47.47 89 MET A N 1
ATOM 686 C CA . MET A 1 89 ? 5.459 22.275 -18.301 1.00 47.47 89 MET A CA 1
ATOM 687 C C . MET A 1 89 ? 4.537 22.751 -19.445 1.00 47.47 89 MET A C 1
ATOM 689 O O . MET A 1 89 ? 4.979 23.502 -20.313 1.00 47.47 89 MET A O 1
ATOM 693 N N . ARG A 1 90 ? 3.246 22.377 -19.457 1.00 48.66 90 ARG A N 1
ATOM 694 C CA . ARG A 1 90 ? 2.216 22.965 -20.345 1.00 48.66 90 ARG A CA 1
ATOM 695 C C . ARG A 1 90 ? 1.359 23.971 -19.575 1.00 48.66 90 ARG A C 1
ATOM 697 O O . ARG A 1 90 ? 0.165 23.781 -19.378 1.00 48.66 90 ARG A O 1
ATOM 704 N N . GLY A 1 91 ? 1.994 25.043 -19.134 1.00 53.22 91 GLY A N 1
ATOM 705 C CA . GLY A 1 91 ? 1.340 26.166 -18.468 1.00 53.22 91 GLY A CA 1
ATOM 706 C C . GLY A 1 91 ? 2.257 27.381 -18.437 1.00 53.22 91 GLY A C 1
ATOM 707 O O . GLY A 1 91 ? 2.472 27.944 -17.370 1.00 53.22 91 GLY A O 1
ATOM 708 N N . ALA A 1 92 ? 2.856 27.702 -19.587 1.00 39.53 92 ALA A N 1
ATOM 709 C CA . ALA A 1 92 ? 3.512 28.979 -19.858 1.00 39.53 92 ALA A CA 1
ATOM 710 C C . ALA A 1 92 ? 2.542 29.889 -20.619 1.00 39.53 92 ALA A C 1
ATOM 712 O O . ALA A 1 92 ? 1.802 29.345 -21.475 1.00 39.53 92 ALA A O 1
#

Radius of gyration: 14.35 Å;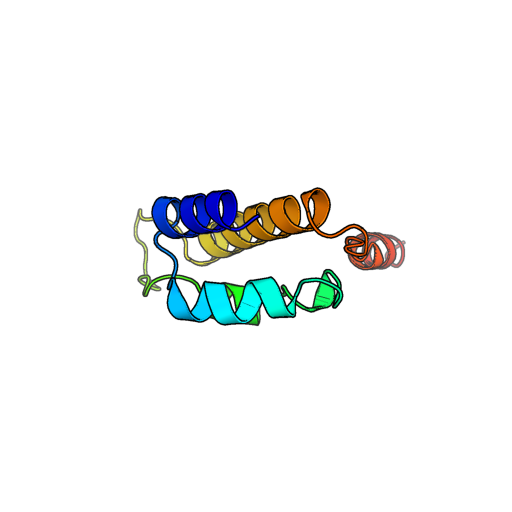 chains: 1; bounding box: 28×38×36 Å